Protein AF-A0A842J3Q2-F1 (afdb_monomer_lite)

pLDDT: mean 85.42, std 10.01, range [54.0, 95.38]

Foldseek 3Di:
DVVVLVVVLVVLVVVVLVCVLVVCPPCNPPDDVVVVVVLCPPVVSVVVSVVSSVVVSVVVVVVVVVVD

Structure (mmCIF, N/CA/C/O backbone):
data_AF-A0A842J3Q2-F1
#
_entry.id   AF-A0A842J3Q2-F1
#
loop_
_atom_site.group_PDB
_atom_site.id
_atom_site.type_symbol
_atom_site.label_atom_id
_atom_site.label_alt_id
_atom_site.label_comp_id
_atom_site.label_asym_id
_atom_site.label_entity_id
_atom_site.label_seq_id
_atom_site.pdbx_PDB_ins_code
_atom_site.Cartn_x
_atom_site.Cartn_y
_atom_site.Cartn_z
_atom_site.occupancy
_atom_site.B_iso_or_equiv
_atom_site.auth_seq_id
_atom_site.auth_comp_id
_atom_site.auth_asym_id
_atom_site.auth_atom_id
_atom_site.pdbx_PDB_model_num
ATOM 1 N N . MET A 1 1 ? -11.880 -7.545 15.469 1.00 78.06 1 MET A N 1
ATOM 2 C CA . MET A 1 1 ? -10.954 -6.408 15.250 1.00 78.06 1 MET A CA 1
ATOM 3 C C . MET A 1 1 ? -9.841 -6.768 14.268 1.00 78.06 1 MET A C 1
ATOM 5 O O . MET A 1 1 ? -9.821 -6.212 13.179 1.00 78.06 1 MET A O 1
ATOM 9 N N . PHE A 1 2 ? -9.000 -7.760 14.579 1.00 82.75 2 PHE A N 1
ATOM 10 C CA . PHE A 1 2 ? -7.895 -8.198 13.711 1.00 82.75 2 PHE A CA 1
ATOM 11 C C . PHE A 1 2 ? -8.320 -8.593 12.283 1.00 82.75 2 PHE A C 1
ATOM 13 O O . PHE A 1 2 ? -7.740 -8.111 11.317 1.00 82.75 2 PHE A O 1
ATOM 20 N N . GLN A 1 3 ? -9.396 -9.378 12.136 1.00 88.19 3 GLN A N 1
ATOM 21 C CA . GLN A 1 3 ? -9.934 -9.761 10.820 1.00 88.19 3 GLN A CA 1
ATOM 22 C C . GLN A 1 3 ? -10.321 -8.551 9.952 1.00 88.19 3 GLN A C 1
ATOM 24 O O . GLN A 1 3 ? -10.059 -8.550 8.753 1.00 88.19 3 GLN A O 1
ATOM 29 N N . LYS A 1 4 ? -10.897 -7.498 10.555 1.00 86.94 4 LYS A N 1
ATOM 30 C CA . LYS A 1 4 ? -11.243 -6.265 9.835 1.00 86.94 4 LYS A CA 1
ATOM 31 C C . LYS A 1 4 ? -9.971 -5.531 9.396 1.00 86.94 4 LYS A C 1
ATOM 33 O O . LYS A 1 4 ? -9.851 -5.192 8.227 1.00 86.94 4 LYS A O 1
ATOM 38 N N . LEU A 1 5 ? -8.990 -5.358 10.285 1.00 88.12 5 LEU A N 1
ATOM 39 C CA . LEU A 1 5 ? -7.714 -4.705 9.947 1.00 88.12 5 LEU A CA 1
ATOM 40 C C . LEU A 1 5 ? -6.967 -5.430 8.813 1.00 88.12 5 LEU A C 1
ATOM 42 O O . LEU A 1 5 ? -6.481 -4.782 7.884 1.00 88.12 5 LEU A O 1
ATOM 46 N N . LEU A 1 6 ? -6.928 -6.766 8.845 1.00 91.38 6 LEU A N 1
ATOM 47 C CA . LEU A 1 6 ? -6.374 -7.578 7.757 1.00 91.38 6 LEU A CA 1
ATOM 48 C C . LEU A 1 6 ? -7.120 -7.351 6.441 1.00 91.38 6 LEU A C 1
ATOM 50 O O . LEU A 1 6 ? -6.487 -7.079 5.423 1.00 91.38 6 LEU A O 1
ATOM 54 N N . PHE A 1 7 ? -8.453 -7.412 6.470 1.00 93.19 7 PHE A N 1
ATOM 55 C CA . PHE A 1 7 ? -9.281 -7.197 5.286 1.00 93.19 7 PHE A CA 1
ATOM 56 C C . PHE A 1 7 ? -9.013 -5.829 4.647 1.00 93.19 7 PHE A C 1
ATOM 58 O O . PHE A 1 7 ? -8.699 -5.756 3.462 1.00 93.19 7 PHE A O 1
ATOM 65 N N . TYR A 1 8 ? -9.039 -4.747 5.429 1.00 91.44 8 TYR A N 1
ATOM 66 C CA . TYR A 1 8 ? -8.789 -3.406 4.895 1.00 91.44 8 TYR A CA 1
ATOM 67 C C . TYR A 1 8 ? -7.349 -3.217 4.408 1.00 91.44 8 TYR A C 1
ATOM 69 O O . TYR A 1 8 ? -7.130 -2.514 3.425 1.00 91.44 8 TYR A O 1
ATOM 77 N N . THR A 1 9 ? -6.371 -3.888 5.019 1.00 92.38 9 THR A N 1
ATOM 78 C CA . THR A 1 9 ? -4.987 -3.875 4.520 1.00 92.38 9 THR A CA 1
ATOM 79 C C . THR A 1 9 ? -4.892 -4.529 3.142 1.00 92.38 9 THR A C 1
ATOM 81 O O . THR A 1 9 ? -4.294 -3.954 2.233 1.00 92.38 9 THR A O 1
ATOM 84 N N . LEU A 1 10 ? -5.533 -5.687 2.949 1.00 93.44 10 LEU A N 1
ATOM 85 C CA . LEU A 1 10 ? -5.594 -6.355 1.645 1.00 93.44 10 LEU A CA 1
ATOM 86 C C . LEU A 1 10 ? -6.305 -5.489 0.600 1.00 93.44 10 LEU A C 1
ATOM 88 O O . LEU A 1 10 ? -5.844 -5.410 -0.539 1.00 93.44 10 LEU A O 1
ATOM 92 N N . VAL A 1 11 ? -7.376 -4.791 0.986 1.00 94.00 11 VAL A N 1
ATOM 93 C CA . VAL A 1 11 ? -8.080 -3.843 0.108 1.00 94.00 11 VAL A CA 1
ATOM 94 C C . VAL A 1 11 ? -7.146 -2.718 -0.336 1.00 94.00 11 VAL A C 1
ATOM 96 O O . VAL A 1 11 ? -7.049 -2.460 -1.533 1.00 94.00 11 VAL A O 1
ATOM 99 N N . VAL A 1 12 ? -6.407 -2.093 0.587 1.00 93.94 12 VAL A N 1
ATOM 100 C CA . VAL A 1 12 ? -5.453 -1.017 0.261 1.00 93.94 12 VAL A CA 1
ATOM 101 C C . VAL A 1 12 ? -4.375 -1.503 -0.704 1.00 93.94 12 VAL A C 1
ATOM 103 O O . VAL A 1 12 ? -4.115 -0.840 -1.706 1.00 93.94 12 VAL A O 1
ATOM 106 N N . VAL A 1 13 ? -3.784 -2.672 -0.446 1.00 91.88 13 VAL A N 1
ATOM 107 C CA . VAL A 1 13 ? -2.754 -3.257 -1.321 1.00 91.88 13 VAL A CA 1
ATOM 108 C C . VAL A 1 13 ? -3.320 -3.577 -2.707 1.00 91.88 13 VAL A C 1
ATOM 110 O O . VAL A 1 13 ? -2.687 -3.283 -3.718 1.00 91.88 13 VAL A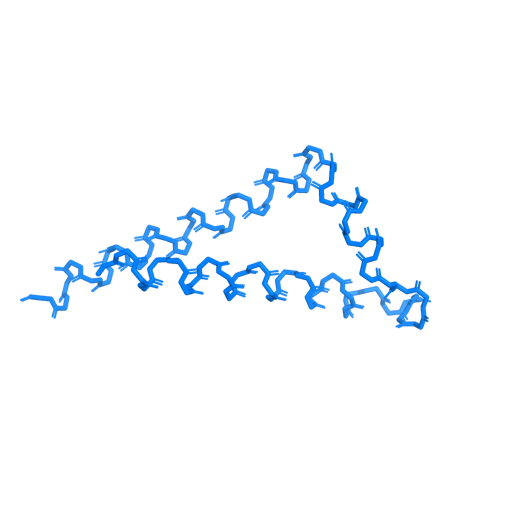 O 1
ATOM 113 N N . THR A 1 14 ? -4.536 -4.121 -2.775 1.00 91.56 14 THR A N 1
ATOM 114 C CA . THR A 1 14 ? -5.191 -4.453 -4.050 1.00 91.56 14 THR A CA 1
ATOM 115 C C . THR A 1 14 ? -5.503 -3.193 -4.859 1.00 91.56 14 THR A C 1
ATOM 117 O O . THR A 1 14 ? -5.249 -3.149 -6.062 1.00 91.56 14 THR A O 1
ATOM 120 N N . PHE A 1 15 ? -6.005 -2.139 -4.209 1.00 92.00 15 PHE A N 1
ATOM 121 C CA . PHE A 1 15 ? -6.246 -0.851 -4.859 1.00 92.00 15 PHE A CA 1
ATOM 122 C C . PHE A 1 15 ? -4.956 -0.191 -5.339 1.00 92.00 15 PHE A C 1
ATOM 124 O O . PHE A 1 15 ? -4.936 0.360 -6.436 1.00 92.00 15 PHE A O 1
ATOM 131 N N . ASP A 1 16 ?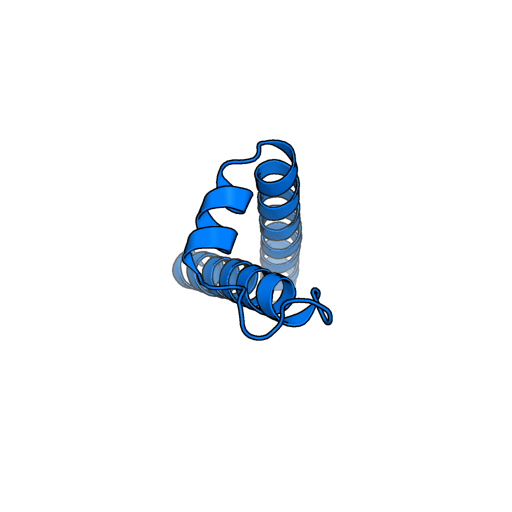 -3.880 -0.263 -4.557 1.00 91.00 16 ASP A N 1
ATOM 132 C CA . ASP A 1 16 ? -2.574 0.263 -4.951 1.00 91.00 16 ASP A CA 1
ATOM 133 C C . ASP A 1 16 ? -2.023 -0.464 -6.189 1.00 91.00 16 ASP A C 1
ATOM 135 O O . ASP A 1 16 ? -1.623 0.186 -7.157 1.00 91.00 16 ASP A O 1
ATOM 139 N N . ALA A 1 17 ? -2.110 -1.798 -6.213 1.00 87.81 17 ALA A N 1
ATOM 140 C CA . ALA A 1 17 ? -1.733 -2.612 -7.367 1.00 87.81 17 ALA A CA 1
ATOM 141 C C . ALA A 1 17 ? -2.575 -2.287 -8.611 1.00 87.81 17 ALA A C 1
ATOM 143 O O . ALA A 1 17 ? -2.028 -2.108 -9.702 1.00 87.81 17 ALA A O 1
ATOM 144 N N . MET A 1 18 ? -3.895 -2.146 -8.455 1.00 87.81 18 MET A N 1
ATOM 145 C CA . MET A 1 18 ? -4.775 -1.729 -9.549 1.00 87.81 18 MET A CA 1
ATOM 146 C C . MET A 1 18 ? -4.411 -0.329 -10.049 1.00 87.81 18 MET A C 1
ATOM 148 O O . MET A 1 18 ? -4.233 -0.126 -11.249 1.00 87.81 18 MET A O 1
ATOM 152 N N . MET A 1 19 ? -4.244 0.642 -9.150 1.00 86.44 19 MET A N 1
ATOM 153 C CA . MET A 1 19 ? -3.900 2.015 -9.516 1.00 86.44 19 MET A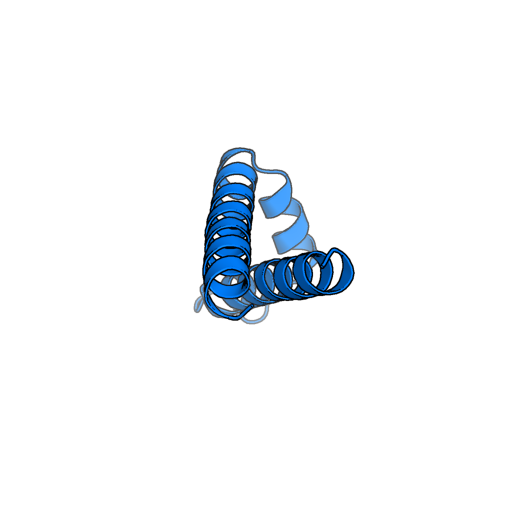 CA 1
ATOM 154 C C . MET A 1 19 ? -2.571 2.070 -10.271 1.00 86.44 19 MET A C 1
ATOM 156 O O . MET A 1 19 ? -2.474 2.779 -11.270 1.00 86.44 19 MET A O 1
ATOM 160 N N . TYR A 1 20 ? -1.577 1.280 -9.860 1.00 84.94 20 TYR A N 1
ATOM 161 C CA . TYR A 1 20 ? -0.312 1.143 -10.576 1.00 84.94 20 TYR A CA 1
ATOM 162 C C . TYR A 1 20 ? -0.511 0.645 -12.018 1.00 84.94 20 TYR A C 1
ATOM 164 O O . TYR A 1 20 ? 0.025 1.246 -12.953 1.00 84.94 20 TYR A O 1
ATOM 172 N N . MET A 1 21 ? -1.334 -0.389 -12.222 1.00 81.94 21 MET A N 1
ATOM 173 C CA . MET A 1 21 ? -1.648 -0.897 -13.566 1.00 81.94 21 MET A CA 1
ATOM 174 C C . MET A 1 21 ? -2.415 0.126 -14.419 1.00 81.94 21 MET A C 1
ATOM 176 O O . MET A 1 21 ? -2.146 0.271 -15.612 1.00 81.94 21 MET A O 1
ATOM 180 N N . PHE A 1 22 ? -3.347 0.875 -13.823 1.00 80.44 22 PHE A N 1
ATOM 181 C CA . PHE A 1 22 ? -4.208 1.810 -14.556 1.00 80.44 22 PHE A CA 1
ATOM 182 C C . PHE A 1 22 ? -3.597 3.197 -14.792 1.00 80.44 22 PHE A C 1
ATOM 184 O O . PHE A 1 22 ? -4.009 3.875 -15.744 1.00 80.44 22 PHE A O 1
ATOM 191 N N . SER A 1 23 ? -2.636 3.613 -13.960 1.00 75.56 23 SER A N 1
ATOM 192 C CA . SER A 1 23 ? -2.002 4.940 -13.987 1.00 75.56 23 SER A CA 1
ATOM 193 C C . SER A 1 23 ? -1.142 5.151 -15.237 1.00 75.56 23 SER A C 1
ATOM 195 O O . SER A 1 23 ? -1.150 6.226 -15.842 1.00 75.56 23 SER A O 1
ATOM 197 N N . ASN A 1 24 ? -0.465 4.105 -15.717 1.00 67.12 24 ASN A N 1
ATOM 198 C CA . ASN A 1 24 ? 0.438 4.216 -16.859 1.00 67.12 24 ASN A CA 1
ATOM 199 C C . ASN A 1 24 ? -0.293 4.022 -18.199 1.00 67.12 24 ASN A C 1
ATOM 201 O O . ASN A 1 24 ? -0.192 2.980 -18.848 1.00 67.12 24 ASN A O 1
ATOM 205 N N . LYS A 1 25 ? -1.003 5.065 -18.659 1.00 65.31 25 LYS A N 1
ATOM 206 C CA . LYS A 1 25 ? -1.725 5.084 -19.954 1.00 65.31 25 LYS A CA 1
ATOM 207 C C . LYS A 1 25 ? -0.864 4.641 -21.149 1.00 65.31 25 LYS A C 1
ATOM 209 O O . LYS A 1 25 ? -1.396 4.037 -22.072 1.00 65.31 25 LYS A O 1
ATOM 214 N N . LYS A 1 26 ? 0.449 4.900 -21.111 1.00 61.31 26 LYS A N 1
ATOM 215 C CA . LYS A 1 26 ? 1.408 4.576 -22.183 1.00 61.31 26 LYS A CA 1
ATOM 216 C C . LYS A 1 26 ? 1.777 3.086 -22.269 1.00 61.31 26 LYS A C 1
ATOM 218 O O . LYS A 1 26 ? 2.168 2.630 -23.334 1.00 61.31 26 LYS A O 1
ATOM 223 N N . TYR A 1 27 ? 1.634 2.327 -21.179 1.00 63.50 27 TYR A N 1
ATOM 224 C CA . TYR A 1 27 ? 2.096 0.933 -21.084 1.00 63.50 27 TYR A CA 1
ATOM 225 C C . TYR A 1 27 ? 1.005 -0.030 -20.589 1.00 63.50 27 TYR A C 1
ATOM 227 O O . TYR A 1 27 ? 1.317 -1.127 -20.132 1.00 63.50 27 TYR A O 1
ATOM 235 N N . ARG A 1 28 ? -0.276 0.354 -20.697 1.00 61.28 28 ARG A N 1
ATOM 236 C CA . ARG A 1 28 ? -1.438 -0.413 -20.201 1.00 61.28 28 ARG A CA 1
ATOM 237 C C . ARG A 1 28 ? -1.487 -1.886 -20.640 1.00 61.28 28 ARG A C 1
ATOM 239 O O . ARG A 1 28 ? -2.091 -2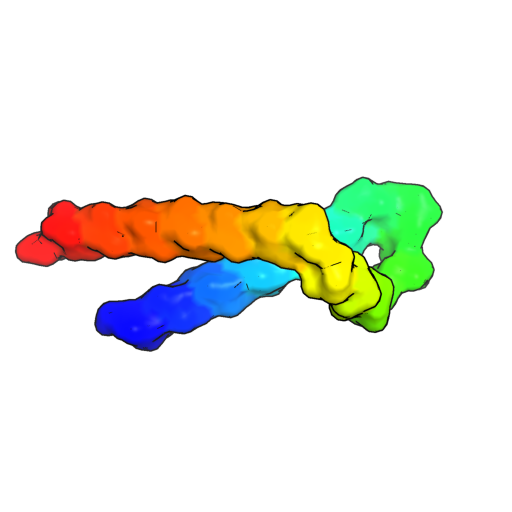.678 -19.934 1.00 61.28 28 ARG A O 1
ATOM 246 N N . GLY A 1 29 ? -0.861 -2.251 -21.763 1.00 63.53 29 GLY A N 1
ATOM 247 C CA . GLY A 1 29 ? -0.777 -3.640 -22.245 1.00 63.53 29 GLY A CA 1
ATOM 248 C C . GLY A 1 29 ? 0.499 -4.404 -21.862 1.00 63.53 29 GLY A C 1
ATOM 249 O O . GLY A 1 29 ? 0.557 -5.610 -22.059 1.00 63.53 29 GLY A O 1
ATOM 250 N N . HIS A 1 30 ? 1.517 -3.726 -21.320 1.00 65.06 30 HIS A N 1
ATOM 251 C CA . HIS A 1 30 ? 2.824 -4.317 -20.986 1.00 65.06 30 HIS A CA 1
ATOM 252 C C . HIS A 1 30 ? 3.112 -4.343 -19.478 1.00 65.06 30 HIS A C 1
ATOM 254 O O . HIS A 1 30 ? 4.077 -4.969 -19.036 1.00 65.06 30 HIS A O 1
ATOM 260 N N . ILE A 1 31 ? 2.287 -3.671 -18.668 1.00 72.19 31 ILE A N 1
ATOM 261 C CA . ILE A 1 31 ? 2.426 -3.674 -17.211 1.00 72.19 31 ILE A CA 1
ATOM 262 C C . ILE A 1 31 ? 1.775 -4.929 -16.641 1.00 72.19 31 ILE A C 1
ATOM 264 O O . ILE A 1 31 ? 0.582 -4.991 -16.371 1.00 72.19 31 ILE A O 1
ATOM 268 N N . GLU A 1 32 ? 2.610 -5.936 -16.441 1.00 80.88 32 GLU A N 1
ATOM 269 C CA . GLU A 1 32 ? 2.267 -7.137 -15.682 1.00 80.88 32 GLU A CA 1
ATOM 270 C C . GLU A 1 32 ? 2.489 -6.969 -14.166 1.00 80.88 32 GLU A C 1
ATOM 272 O O . GLU A 1 32 ? 3.294 -6.141 -13.727 1.00 80.88 32 GLU A O 1
ATOM 277 N N . LEU A 1 33 ? 1.874 -7.852 -13.366 1.00 81.25 33 LEU A N 1
ATOM 278 C CA . LEU A 1 33 ? 2.068 -7.954 -11.908 1.00 81.25 33 LEU A CA 1
ATOM 279 C C . LEU A 1 33 ? 3.546 -8.023 -11.490 1.00 81.25 33 LEU A C 1
ATOM 281 O O . LEU A 1 33 ? 3.921 -7.460 -10.464 1.00 81.25 33 LEU A O 1
ATOM 285 N N . LYS A 1 34 ? 4.413 -8.653 -12.293 1.00 83.94 34 LYS A N 1
ATOM 286 C CA . LYS A 1 34 ? 5.861 -8.722 -12.017 1.00 83.94 34 LYS A CA 1
ATOM 287 C C . LYS A 1 34 ? 6.517 -7.340 -11.898 1.00 83.94 34 LYS A C 1
ATOM 289 O O . LYS A 1 34 ? 7.419 -7.162 -11.084 1.00 83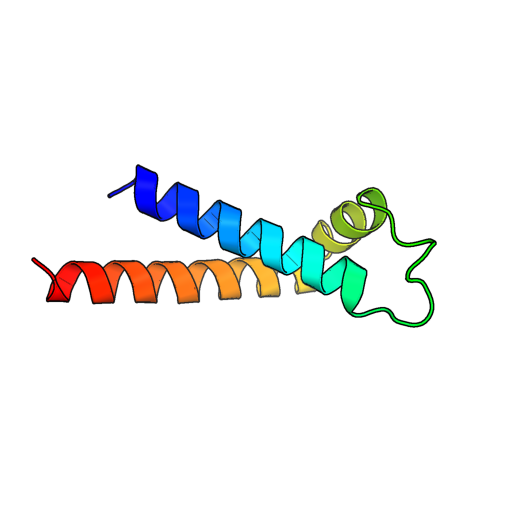.94 34 LYS A O 1
ATOM 294 N N . HIS A 1 35 ? 6.039 -6.350 -12.654 1.00 84.94 35 HIS A N 1
ATOM 295 C CA . HIS A 1 35 ? 6.549 -4.980 -12.586 1.00 84.94 35 HIS A CA 1
ATOM 296 C C . HIS A 1 35 ? 6.094 -4.284 -11.307 1.00 84.94 35 HIS A C 1
ATOM 298 O O . HIS A 1 35 ? 6.888 -3.584 -10.683 1.00 84.94 35 HIS A O 1
ATOM 304 N N . TYR A 1 36 ? 4.859 -4.545 -10.870 1.00 85.44 36 TYR A N 1
ATOM 305 C CA . TYR A 1 36 ? 4.384 -4.083 -9.570 1.00 85.44 36 TYR A CA 1
ATOM 306 C C . TYR A 1 36 ? 5.258 -4.640 -8.442 1.00 85.44 36 TYR A C 1
ATOM 308 O O . TYR A 1 36 ? 5.753 -3.872 -7.625 1.00 85.44 36 TYR A O 1
ATOM 316 N N . PHE A 1 37 ? 5.560 -5.944 -8.449 1.00 86.94 37 PHE A N 1
ATOM 317 C CA . PHE A 1 37 ? 6.469 -6.547 -7.466 1.00 86.94 37 PHE A CA 1
ATOM 318 C C . PHE A 1 37 ? 7.884 -5.956 -7.508 1.00 86.94 37 PHE A C 1
ATOM 320 O O . PHE A 1 37 ? 8.506 -5.797 -6.459 1.00 86.94 37 PHE A O 1
ATOM 327 N N . ALA A 1 38 ? 8.403 -5.610 -8.689 1.00 88.06 38 ALA A N 1
ATOM 328 C CA . ALA A 1 38 ? 9.697 -4.939 -8.814 1.00 88.06 38 ALA A CA 1
ATOM 329 C C . ALA A 1 38 ? 9.670 -3.529 -8.199 1.00 88.06 38 ALA A C 1
ATOM 331 O O . ALA A 1 38 ? 10.575 -3.161 -7.452 1.00 88.06 38 ALA A O 1
ATOM 332 N N . VAL A 1 39 ? 8.603 -2.767 -8.449 1.00 86.81 39 VAL A N 1
ATOM 333 C CA . VAL A 1 39 ? 8.392 -1.441 -7.852 1.00 86.81 39 VAL A CA 1
ATOM 334 C C . VAL A 1 39 ? 8.178 -1.536 -6.342 1.00 86.81 39 VAL A C 1
ATOM 336 O O . VAL A 1 39 ? 8.699 -0.710 -5.599 1.00 86.81 39 VAL A O 1
ATOM 339 N N . LEU A 1 40 ? 7.536 -2.598 -5.859 1.00 87.12 40 LEU A N 1
ATOM 340 C CA . LEU A 1 40 ? 7.353 -2.864 -4.433 1.00 87.12 40 LEU A CA 1
ATOM 341 C C . LEU A 1 40 ? 8.664 -3.140 -3.686 1.00 87.12 40 LEU A C 1
ATOM 343 O O . LEU A 1 40 ? 8.675 -3.099 -2.462 1.00 87.12 40 LEU A O 1
ATOM 347 N N . LYS A 1 41 ? 9.767 -3.434 -4.386 1.00 88.44 41 LYS A N 1
ATOM 348 C CA . LYS A 1 41 ? 11.109 -3.533 -3.785 1.00 88.44 41 LYS A CA 1
ATOM 349 C C . LYS A 1 41 ? 11.798 -2.173 -3.671 1.00 88.44 41 LYS A C 1
ATOM 351 O O . LYS A 1 41 ? 12.813 -2.064 -2.991 1.00 88.44 41 LYS A O 1
ATOM 356 N N . MET A 1 42 ? 11.271 -1.136 -4.325 1.00 92.44 42 MET A N 1
ATOM 357 C CA . MET A 1 42 ? 11.831 0.206 -4.230 1.00 92.44 42 MET A CA 1
ATOM 358 C C . MET A 1 42 ? 11.475 0.813 -2.866 1.00 92.44 42 MET A C 1
ATOM 360 O O . MET A 1 42 ? 10.291 0.908 -2.529 1.00 92.44 42 MET A O 1
ATOM 364 N N . PRO A 1 43 ? 12.460 1.301 -2.091 1.00 90.25 43 PRO A N 1
ATOM 365 C CA . PRO A 1 43 ? 12.225 1.777 -0.727 1.00 90.25 43 PRO A CA 1
ATOM 366 C C . PRO A 1 43 ? 11.271 2.977 -0.672 1.00 90.25 43 PRO A C 1
ATOM 368 O O . PRO A 1 43 ? 10.503 3.121 0.274 1.00 90.25 43 PRO A O 1
ATOM 371 N N . ILE A 1 44 ? 11.277 3.830 -1.699 1.00 91.50 44 ILE A N 1
ATOM 372 C CA . ILE A 1 44 ? 10.366 4.979 -1.801 1.00 91.50 44 ILE A CA 1
ATOM 373 C C . ILE A 1 44 ? 8.918 4.504 -1.964 1.00 91.50 44 ILE A C 1
ATOM 375 O O . ILE A 1 44 ? 8.014 5.014 -1.300 1.00 91.50 44 ILE A O 1
ATOM 379 N N . TYR A 1 45 ? 8.701 3.496 -2.811 1.00 90.62 45 TYR A N 1
ATOM 380 C CA . TYR A 1 45 ? 7.372 2.947 -3.045 1.00 90.62 45 TYR A CA 1
ATOM 381 C C . TYR A 1 45 ? 6.852 2.199 -1.815 1.00 90.62 45 TYR A C 1
ATOM 383 O O . TYR A 1 45 ? 5.712 2.406 -1.409 1.00 90.62 45 TYR A O 1
ATOM 391 N N . GLN A 1 46 ? 7.709 1.409 -1.158 1.00 91.81 46 GLN A N 1
ATOM 392 C CA . GLN A 1 46 ? 7.375 0.753 0.110 1.00 91.81 46 GLN A CA 1
ATOM 393 C C . GLN A 1 46 ? 6.963 1.757 1.180 1.00 91.81 46 GLN A C 1
ATOM 395 O O . GLN A 1 46 ? 5.925 1.579 1.809 1.00 91.81 46 GLN A O 1
ATOM 400 N N . LYS A 1 47 ? 7.732 2.840 1.352 1.00 93.81 47 LYS A N 1
ATOM 401 C CA . LYS A 1 47 ? 7.376 3.916 2.286 1.00 93.81 47 LYS A CA 1
ATOM 402 C C . LYS A 1 47 ? 6.001 4.494 1.958 1.00 93.81 47 LYS A C 1
ATOM 404 O O . LYS A 1 47 ? 5.184 4.637 2.859 1.00 93.81 47 LYS A O 1
ATOM 409 N N . SER A 1 48 ? 5.719 4.769 0.683 1.00 93.38 48 SER A N 1
ATOM 410 C CA . SER A 1 48 ? 4.405 5.269 0.263 1.00 93.38 48 SER A CA 1
ATOM 411 C C . SER A 1 48 ? 3.276 4.286 0.598 1.00 93.38 48 SER A C 1
ATOM 413 O O . SER A 1 48 ? 2.280 4.687 1.201 1.00 93.38 48 SER A O 1
ATOM 415 N N . LEU A 1 49 ? 3.439 3.001 0.269 1.00 93.31 49 LEU A N 1
ATOM 416 C CA . LEU A 1 49 ? 2.437 1.966 0.531 1.00 93.31 49 LEU A CA 1
ATOM 417 C C . LEU A 1 49 ? 2.185 1.776 2.033 1.00 93.31 49 LEU A C 1
ATOM 419 O O . LEU A 1 49 ? 1.033 1.741 2.460 1.00 93.31 49 LEU A O 1
ATOM 423 N N . VAL A 1 50 ? 3.244 1.719 2.843 1.00 94.81 50 VAL A N 1
ATOM 424 C CA . VAL A 1 50 ? 3.139 1.603 4.306 1.00 94.81 50 VAL A CA 1
ATOM 425 C C . VAL A 1 50 ? 2.419 2.813 4.897 1.00 94.81 50 VAL A C 1
ATOM 427 O O . VAL A 1 50 ? 1.522 2.637 5.718 1.00 94.81 50 VAL A O 1
ATOM 430 N N . THR A 1 51 ? 2.727 4.030 4.441 1.00 95.38 51 THR A N 1
ATOM 431 C CA . THR A 1 51 ? 2.016 5.241 4.877 1.00 95.38 51 THR A CA 1
ATOM 432 C C . THR A 1 51 ? 0.523 5.169 4.550 1.00 95.38 51 THR A C 1
ATOM 434 O O . THR A 1 51 ? -0.298 5.465 5.415 1.00 95.38 51 THR A O 1
ATOM 437 N N . LYS A 1 52 ? 0.142 4.723 3.343 1.00 93.75 52 LYS A N 1
ATOM 438 C CA . LYS A 1 52 ? -1.277 4.537 2.975 1.00 93.75 52 LYS A CA 1
ATOM 439 C C . LYS A 1 52 ? -1.970 3.523 3.889 1.00 93.75 52 LYS A C 1
ATOM 441 O O . LYS A 1 52 ? -3.070 3.791 4.368 1.00 93.75 52 LYS A O 1
ATOM 446 N N . ILE A 1 53 ? -1.323 2.385 4.153 1.00 94.50 53 ILE A N 1
ATOM 447 C CA . ILE A 1 53 ? -1.849 1.348 5.053 1.00 94.50 53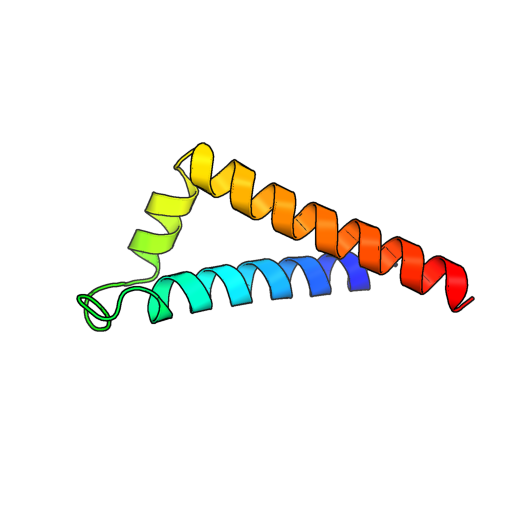 ILE A CA 1
ATOM 448 C C . ILE A 1 53 ? -2.042 1.916 6.463 1.00 94.50 53 ILE A C 1
ATOM 450 O O . ILE A 1 53 ? -3.110 1.734 7.043 1.00 94.50 53 ILE A O 1
ATOM 454 N N . LEU A 1 54 ? -1.055 2.644 6.994 1.00 95.19 54 LEU A N 1
ATOM 455 C CA . LEU A 1 54 ? -1.126 3.258 8.322 1.00 95.19 54 LEU A CA 1
ATOM 456 C C . LEU A 1 54 ? -2.273 4.264 8.436 1.00 95.19 54 LEU A C 1
ATOM 458 O O . LEU A 1 54 ? -3.024 4.203 9.405 1.00 95.19 54 LEU A O 1
ATOM 462 N N . ILE A 1 55 ? -2.450 5.145 7.447 1.00 95.06 55 ILE A N 1
ATOM 463 C CA . ILE A 1 55 ? -3.552 6.121 7.437 1.00 95.06 55 ILE A CA 1
ATOM 464 C C . ILE A 1 55 ? -4.904 5.403 7.509 1.00 95.06 55 ILE A C 1
ATOM 466 O O . ILE A 1 55 ? -5.742 5.748 8.342 1.00 95.06 55 ILE A O 1
ATOM 470 N N . VAL A 1 56 ? -5.106 4.379 6.674 1.00 93.38 56 VAL A N 1
ATOM 471 C CA . VAL A 1 56 ? -6.365 3.619 6.652 1.00 93.38 56 VAL A CA 1
ATOM 472 C C . VAL A 1 56 ? -6.577 2.865 7.960 1.00 93.38 56 VAL A C 1
ATOM 474 O O . VAL A 1 56 ? -7.687 2.871 8.479 1.00 93.38 56 VAL A O 1
ATOM 477 N N . GLN A 1 57 ? -5.532 2.258 8.526 1.00 91.81 57 GLN A N 1
ATOM 478 C CA . GLN A 1 57 ? -5.614 1.558 9.810 1.00 91.81 57 GLN A CA 1
ATOM 479 C C . GLN A 1 57 ? -5.973 2.504 10.960 1.00 91.81 57 GLN A C 1
ATOM 481 O O . GLN A 1 57 ? -6.875 2.194 11.734 1.00 91.81 57 GLN A O 1
ATOM 486 N N . ILE A 1 58 ? -5.323 3.669 11.048 1.00 93.31 58 ILE A N 1
ATOM 487 C CA . ILE A 1 58 ? -5.622 4.691 12.062 1.00 93.31 58 ILE A CA 1
ATOM 488 C C . ILE A 1 58 ? -7.071 5.157 11.919 1.00 93.31 58 ILE A C 1
ATOM 490 O O . ILE A 1 58 ? -7.808 5.173 12.902 1.00 93.31 58 ILE A O 1
ATOM 494 N N . PHE A 1 59 ? -7.510 5.461 10.696 1.00 92.69 59 PHE A N 1
ATOM 495 C CA . PHE A 1 59 ? -8.895 5.842 10.431 1.00 92.69 59 PHE A CA 1
ATOM 496 C C . PHE A 1 59 ? -9.885 4.741 10.842 1.00 92.69 59 PHE A C 1
ATOM 498 O O . PHE A 1 59 ? -10.916 5.023 11.453 1.00 92.69 59 PHE A O 1
ATOM 505 N N . LEU A 1 60 ? -9.559 3.475 10.569 1.00 91.19 60 LEU A N 1
ATOM 506 C CA . LEU A 1 60 ? -10.388 2.339 10.965 1.00 91.19 60 LEU A CA 1
ATOM 507 C C . LEU A 1 60 ? -10.506 2.207 12.486 1.00 91.19 60 LEU A C 1
ATOM 509 O O . LEU A 1 60 ? -11.589 1.961 13.005 1.00 91.19 60 LEU A O 1
ATOM 513 N N . ILE A 1 61 ? -9.391 2.359 13.201 1.00 90.81 61 ILE A N 1
ATOM 514 C CA . ILE A 1 61 ? -9.354 2.270 14.664 1.00 90.81 61 ILE A CA 1
ATOM 515 C C . ILE A 1 61 ? -10.174 3.406 15.275 1.00 90.81 61 ILE A C 1
ATOM 517 O O . ILE A 1 61 ? -10.995 3.152 16.152 1.00 90.81 61 ILE A O 1
ATOM 521 N N . ILE A 1 62 ? -9.999 4.632 14.773 1.00 91.88 62 ILE A N 1
ATOM 522 C CA . ILE A 1 62 ? -10.764 5.808 15.199 1.00 91.88 62 ILE A CA 1
ATOM 523 C C . ILE A 1 62 ? -12.259 5.563 14.982 1.00 91.88 62 ILE A C 1
ATOM 525 O O . ILE A 1 62 ? -13.039 5.647 15.922 1.00 91.88 62 ILE A O 1
ATOM 529 N N . THR A 1 63 ? -12.669 5.200 13.766 1.00 88.75 63 THR A N 1
ATOM 530 C CA . THR A 1 63 ? -14.091 4.973 13.456 1.00 88.75 63 THR A CA 1
ATOM 531 C C . THR A 1 63 ? -14.704 3.850 14.292 1.00 88.75 63 THR A C 1
ATOM 533 O O . THR A 1 63 ? -15.835 3.995 14.750 1.00 88.75 63 THR A O 1
ATOM 536 N N . MET A 1 64 ? -13.962 2.773 14.565 1.00 84.38 64 MET A N 1
ATOM 537 C CA . MET A 1 64 ? -14.402 1.706 15.475 1.00 84.38 64 MET A CA 1
ATOM 538 C C . MET A 1 64 ? -14.531 2.165 16.930 1.00 84.38 64 MET A C 1
ATOM 540 O O . MET A 1 64 ? -15.418 1.688 17.627 1.00 84.38 64 MET A O 1
ATOM 544 N N . ALA A 1 65 ? -13.674 3.077 17.392 1.00 83.56 65 ALA A N 1
ATOM 545 C CA . ALA A 1 65 ? -13.749 3.619 18.747 1.00 83.56 65 ALA A CA 1
ATOM 546 C C . ALA A 1 65 ? -14.988 4.505 18.966 1.00 83.56 65 ALA A C 1
ATOM 548 O O . ALA A 1 65 ? -15.481 4.573 20.083 1.00 83.56 65 ALA A O 1
ATOM 549 N N . PHE A 1 66 ? -15.499 5.152 17.913 1.00 79.56 66 PHE A N 1
ATOM 550 C CA . PHE A 1 66 ? -16.700 5.999 17.967 1.00 79.56 66 PHE A CA 1
ATOM 551 C C . PHE A 1 66 ? -18.014 5.264 17.653 1.00 79.56 66 PHE A C 1
ATOM 553 O O . PHE A 1 66 ? -19.081 5.857 17.781 1.00 79.56 66 PHE A O 1
ATOM 560 N N . THR A 1 67 ? -17.956 4.010 17.190 1.00 69.12 67 THR A N 1
ATOM 561 C CA . THR A 1 67 ? -19.145 3.204 16.837 1.00 69.12 67 THR A CA 1
ATOM 562 C C . THR A 1 67 ? -19.462 2.086 17.835 1.00 69.12 67 THR A C 1
ATOM 564 O O . THR A 1 67 ? -20.437 1.365 17.624 1.00 69.12 67 THR A O 1
ATOM 567 N N . ASN A 1 68 ? -18.673 1.957 18.907 1.00 54.00 68 ASN A N 1
ATOM 568 C CA . ASN A 1 68 ? -18.994 1.170 20.105 1.00 54.00 68 ASN A CA 1
ATOM 569 C C . ASN A 1 68 ? -19.553 2.083 21.197 1.00 54.00 68 ASN A C 1
ATOM 571 O O . ASN A 1 68 ? -20.349 1.568 22.009 1.00 54.00 68 ASN A O 1
#

Radius of gyration: 14.48 Å; chains: 1; bounding box: 31×16×42 Å

Secondary structure (DSSP, 8-state):
-HHHHHHHHHHHHHHHHHHHHHH-TTSTTT--HHHHHHHTTSHHHHHHHHHHHHHHHHHHHHHHHH--

Sequence (68 aa):
MFQKLLFYTLVVVTFDAMMYMFSNKKYRGHIELKHYFAVLKMPIYQKSLVTKILIVQIFLIITMAFTN